Protein AF-A0AAU7Q5V3-F1 (afdb_monomer)

Solvent-accessible surface area (backbone atoms only — not comparable to full-atom values): 5412 Å² total; per-residue (Å²): 130,83,73,68,90,48,54,71,48,65,75,43,33,87,50,96,81,32,59,54,18,52,43,13,43,49,51,51,51,53,51,53,51,49,52,44,52,55,46,23,73,74,70,76,45,77,70,53,74,77,68,43,40,66,57,48,60,52,60,70,30,73,68,45,48,48,48,29,46,51,53,16,51,55,53,50,53,51,52,52,52,50,53,53,51,51,54,50,52,54,49,54,63,73,78,106

Mean predicted aligned error: 5.36 Å

Secondary structure (DSSP, 8-state):
----TTHHHHHH-SSTT-HHHHHHHHHHHHHHHHHHHHHHHHHSSPPPHHHHHHHHHHHTSHHHHHHHHHHHHHHHHHHHHHHHHHHHHHHHHHH-

pLDDT: mean 90.83, std 11.97, range [37.59, 97.25]

Radius of gyration: 18.42 Å; Cα contacts (8 Å, |Δi|>4): 54; chains: 1; bounding box: 56×27×49 Å

Foldseek 3Di:
DDDPPCPLLVLQPDDPPRQLSVQLVVVLVVVLVVVQVVVCVVPVDGDDPVRCVVVVVVCPDPVNSVVSSVVSVVVVVVVVVVVVVVVVVVVVVVVD

Structure (mmCIF, N/CA/C/O backbone):
data_AF-A0AAU7Q5V3-F1
#
_entry.id   AF-A0AAU7Q5V3-F1
#
loop_
_atom_site.group_PDB
_atom_site.id
_atom_site.type_symbol
_atom_site.label_atom_id
_atom_site.label_alt_id
_atom_site.label_comp_id
_atom_site.label_asym_id
_atom_site.label_entity_id
_atom_site.label_seq_id
_atom_site.pdbx_PDB_ins_code
_atom_site.Cartn_x
_atom_site.Cartn_y
_atom_site.Cartn_z
_atom_site.occupancy
_atom_site.B_iso_or_equiv
_atom_site.auth_seq_id
_atom_site.auth_comp_id
_atom_site.auth_asym_id
_atom_site.auth_atom_id
_atom_site.pdbx_PDB_model_num
ATOM 1 N N . MET A 1 1 ? -27.781 4.511 4.114 1.00 37.59 1 MET A N 1
ATOM 2 C CA . MET A 1 1 ? -26.607 5.325 3.735 1.00 37.59 1 MET A CA 1
ATOM 3 C C . MET A 1 1 ? -25.500 4.354 3.368 1.00 37.59 1 MET A C 1
ATOM 5 O O . MET A 1 1 ? -25.087 3.587 4.229 1.00 37.59 1 MET A O 1
ATOM 9 N N . ALA A 1 2 ? -25.141 4.262 2.087 1.00 37.59 2 ALA A N 1
ATOM 10 C CA . ALA A 1 2 ? -24.145 3.300 1.625 1.00 37.59 2 ALA A CA 1
ATOM 11 C C . ALA A 1 2 ? -22.781 3.680 2.216 1.00 37.59 2 ALA A C 1
ATOM 13 O O . ALA A 1 2 ? -22.304 4.790 1.991 1.00 37.59 2 ALA A O 1
ATOM 14 N N . LYS A 1 3 ? -22.178 2.787 3.011 1.00 52.56 3 LYS A N 1
ATOM 15 C CA . LYS A 1 3 ? -20.772 2.927 3.406 1.00 52.56 3 LYS A CA 1
ATOM 16 C C . LYS A 1 3 ? -19.957 3.075 2.117 1.00 52.56 3 LYS A C 1
ATOM 18 O O . LYS A 1 3 ? -20.159 2.261 1.214 1.00 52.56 3 LYS A O 1
ATOM 23 N N . PRO A 1 4 ? -19.059 4.062 1.998 1.00 53.56 4 PRO A N 1
ATOM 24 C CA . PRO A 1 4 ? -18.198 4.167 0.836 1.00 53.56 4 PRO A CA 1
ATOM 25 C C . PRO A 1 4 ? -17.145 3.064 0.968 1.00 53.56 4 PRO A C 1
ATOM 27 O O . PRO A 1 4 ? -16.038 3.292 1.450 1.00 53.56 4 PRO A O 1
ATOM 30 N N . TYR A 1 5 ? -17.508 1.832 0.595 1.00 57.09 5 TYR A N 1
ATOM 31 C CA . TYR A 1 5 ? -16.628 0.659 0.637 1.00 57.09 5 TYR A CA 1
ATOM 32 C C . TYR A 1 5 ? -15.318 0.891 -0.146 1.00 57.09 5 TYR A C 1
ATOM 34 O O . TYR A 1 5 ? -14.330 0.197 0.096 1.00 57.09 5 TYR A O 1
ATOM 42 N N . ASN A 1 6 ? -15.290 1.925 -0.997 1.00 77.12 6 ASN A N 1
ATOM 43 C CA . ASN A 1 6 ? -14.205 2.257 -1.907 1.00 77.12 6 ASN A CA 1
ATOM 44 C C . ASN A 1 6 ? -13.505 3.599 -1.624 1.00 77.12 6 ASN A C 1
ATOM 46 O O . ASN A 1 6 ? -12.636 3.961 -2.405 1.00 77.12 6 ASN A O 1
ATOM 50 N N . TYR A 1 7 ? -13.784 4.308 -0.516 1.00 87.62 7 TYR A N 1
ATOM 51 C CA . TYR A 1 7 ? -13.205 5.650 -0.287 1.00 87.62 7 TYR A CA 1
ATOM 52 C C . TYR A 1 7 ? -11.675 5.682 -0.445 1.00 87.62 7 TYR A C 1
ATOM 54 O O . TYR A 1 7 ? -11.146 6.453 -1.235 1.00 87.62 7 TYR A O 1
ATOM 62 N N . ILE A 1 8 ? -10.948 4.797 0.248 1.00 91.31 8 ILE A N 1
ATOM 63 C CA . ILE A 1 8 ? -9.479 4.744 0.144 1.00 91.31 8 ILE A CA 1
ATOM 64 C C . ILE A 1 8 ? -9.018 4.359 -1.266 1.00 91.31 8 ILE A C 1
ATOM 66 O O . ILE A 1 8 ? -7.988 4.843 -1.720 1.00 91.31 8 ILE A O 1
ATOM 70 N N . TYR A 1 9 ? -9.763 3.496 -1.961 1.00 93.06 9 TYR A N 1
ATOM 71 C CA . TYR A 1 9 ? -9.421 3.126 -3.331 1.00 93.06 9 TYR A CA 1
ATOM 72 C C . TYR A 1 9 ? -9.500 4.350 -4.248 1.00 93.06 9 TYR A C 1
ATOM 74 O O . TYR A 1 9 ? -8.529 4.660 -4.922 1.00 93.06 9 TYR A O 1
ATOM 82 N N . GLU A 1 10 ? -10.596 5.106 -4.180 1.00 92.38 10 GLU A N 1
ATOM 83 C CA . GLU A 1 10 ? -10.809 6.332 -4.963 1.00 92.38 10 GLU A CA 1
ATOM 84 C C . GLU A 1 10 ? -9.793 7.442 -4.633 1.00 92.38 10 GLU A C 1
ATOM 86 O O . GLU A 1 10 ? -9.482 8.270 -5.484 1.00 92.38 10 GLU A O 1
ATOM 91 N N . GLN A 1 11 ? -9.245 7.467 -3.412 1.00 93.12 11 GLN A N 1
ATOM 92 C CA . GLN A 1 11 ? -8.187 8.416 -3.035 1.00 93.12 11 GLN A CA 1
ATOM 93 C C . GLN A 1 11 ? -6.799 8.043 -3.582 1.00 93.12 11 GLN A C 1
ATOM 95 O O . GLN A 1 11 ? -5.934 8.917 -3.712 1.00 93.12 11 GLN A O 1
ATOM 100 N N . LEU A 1 12 ? -6.556 6.757 -3.844 1.00 94.88 12 LEU A N 1
ATOM 101 C CA . LEU A 1 12 ? -5.236 6.242 -4.215 1.00 94.88 12 LEU A CA 1
ATOM 102 C C . LEU A 1 12 ? -5.127 5.871 -5.695 1.00 94.88 12 LEU A C 1
ATOM 104 O O . LEU A 1 12 ? -4.042 6.014 -6.247 1.00 94.88 12 LEU A O 1
ATOM 108 N N . VAL A 1 13 ? -6.216 5.428 -6.324 1.00 96.00 13 VAL A N 1
ATOM 109 C CA . VAL A 1 13 ? -6.249 4.913 -7.698 1.00 96.00 13 VAL A CA 1
ATOM 110 C C . VAL A 1 13 ? -7.020 5.872 -8.595 1.00 96.00 13 VAL A C 1
ATOM 112 O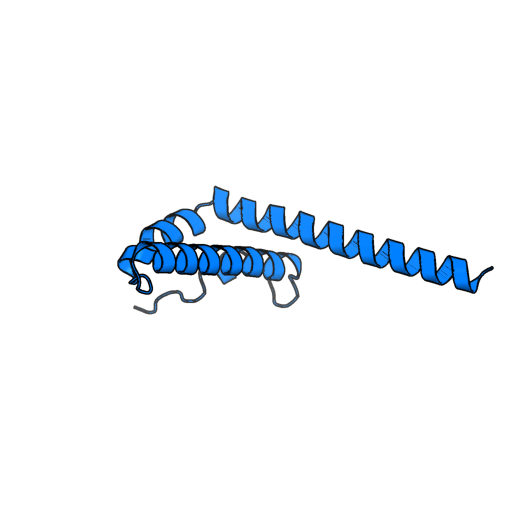 O . VAL A 1 13 ? -8.205 6.120 -8.370 1.00 96.00 13 VAL A O 1
ATOM 115 N N . LYS A 1 14 ? -6.352 6.412 -9.618 1.00 93.25 14 LYS A N 1
ATOM 116 C CA . LYS A 1 14 ? -6.950 7.403 -10.531 1.00 93.25 14 LYS A CA 1
ATOM 117 C C . LYS A 1 14 ? -7.638 6.783 -11.747 1.00 93.25 14 LYS A C 1
ATOM 119 O O . LYS A 1 14 ? -8.545 7.398 -12.302 1.00 93.25 14 LYS A O 1
ATOM 124 N N . SER A 1 15 ? -7.199 5.604 -12.174 1.00 93.31 15 SER A N 1
ATOM 125 C CA . SER A 1 15 ? -7.745 4.861 -13.314 1.00 93.31 15 SER A CA 1
ATOM 126 C C . SER A 1 15 ? -7.385 3.377 -13.212 1.00 93.31 15 SER A C 1
ATOM 128 O O . SER A 1 15 ? -6.562 2.989 -12.385 1.00 93.31 15 SER A O 1
ATOM 130 N N . GLU A 1 16 ? -7.982 2.540 -14.063 1.00 90.19 16 GLU A N 1
ATOM 131 C CA . GLU A 1 16 ? -7.700 1.096 -14.104 1.00 90.19 16 GLU A CA 1
ATOM 132 C C . GLU A 1 16 ? -6.240 0.779 -14.481 1.00 90.19 16 GLU A C 1
ATOM 134 O O . GLU A 1 16 ? -5.694 -0.217 -14.018 1.00 90.19 16 GLU A O 1
ATOM 139 N N . ASP A 1 17 ? -5.589 1.668 -15.236 1.00 92.69 17 ASP A N 1
ATOM 140 C CA . ASP A 1 17 ? -4.183 1.543 -15.648 1.00 92.6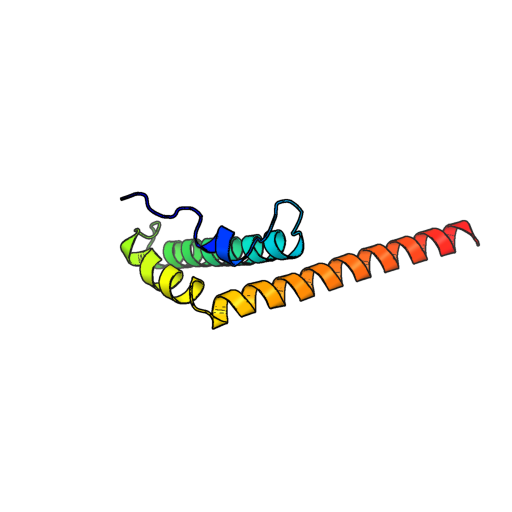9 17 ASP A CA 1
ATOM 141 C C . ASP A 1 17 ? -3.200 2.275 -14.711 1.00 92.69 17 ASP A C 1
ATOM 143 O O . ASP A 1 17 ? -1.996 2.333 -14.977 1.00 92.69 17 ASP A O 1
ATOM 147 N N . ASP A 1 18 ? -3.679 2.860 -13.607 1.00 94.00 18 ASP A N 1
ATOM 148 C CA . ASP A 1 18 ? -2.837 3.536 -12.616 1.00 94.00 18 ASP A CA 1
ATOM 149 C C . ASP A 1 18 ? -2.108 2.509 -11.735 1.00 94.00 18 ASP A C 1
ATOM 151 O O . ASP A 1 18 ? -2.470 2.263 -10.582 1.00 94.00 18 ASP A O 1
ATOM 155 N N . VAL A 1 19 ? -1.066 1.886 -12.292 1.00 92.31 19 VAL A N 1
ATOM 156 C CA . VAL A 1 19 ? -0.262 0.853 -11.615 1.00 92.31 19 VAL A CA 1
ATOM 157 C C . VAL A 1 19 ? 0.288 1.358 -10.280 1.00 92.31 19 VAL A C 1
ATOM 159 O O . VAL A 1 19 ? 0.225 0.645 -9.277 1.00 92.31 19 VAL A O 1
ATOM 162 N N . ALA A 1 20 ? 0.766 2.604 -10.232 1.00 93.12 20 ALA A N 1
ATOM 163 C CA . ALA A 1 20 ? 1.248 3.209 -8.994 1.00 93.12 20 ALA A CA 1
ATOM 164 C C . ALA A 1 20 ? 0.106 3.367 -7.972 1.00 93.12 20 ALA A C 1
ATOM 166 O O . ALA A 1 20 ? 0.276 3.047 -6.792 1.00 93.12 20 ALA A O 1
ATOM 167 N N . GLY A 1 21 ? -1.086 3.782 -8.395 1.00 95.56 21 GLY A N 1
ATOM 168 C CA . GLY A 1 21 ? -2.268 3.802 -7.536 1.00 95.56 21 GLY A CA 1
ATOM 169 C C . GLY A 1 21 ? -2.640 2.415 -7.004 1.00 95.56 21 GLY A C 1
ATOM 170 O O . GLY A 1 21 ? -2.875 2.243 -5.805 1.00 95.56 21 GLY A O 1
ATOM 171 N N . ILE A 1 22 ? -2.634 1.393 -7.862 1.00 95.88 22 ILE A N 1
ATOM 172 C CA . ILE A 1 22 ? -2.959 0.002 -7.500 1.00 95.88 22 ILE A CA 1
ATOM 173 C C . ILE A 1 22 ? -1.962 -0.554 -6.474 1.00 95.88 22 ILE A C 1
ATOM 175 O O . ILE A 1 22 ? -2.357 -1.193 -5.487 1.00 95.88 22 ILE A O 1
ATOM 179 N N . ILE A 1 23 ? -0.669 -0.285 -6.662 1.00 96.25 23 ILE A N 1
ATOM 180 C CA . ILE A 1 23 ? 0.372 -0.660 -5.700 1.00 96.25 23 ILE A CA 1
ATOM 181 C C . ILE A 1 23 ? 0.158 0.093 -4.382 1.00 96.25 23 ILE A C 1
ATOM 183 O O . ILE A 1 23 ? 0.163 -0.535 -3.323 1.00 96.25 23 ILE A O 1
ATOM 187 N N . SER A 1 24 ? -0.127 1.396 -4.425 1.00 96.88 24 SER A N 1
ATOM 188 C CA . SER A 1 24 ? -0.425 2.218 -3.241 1.00 96.88 24 SER A CA 1
ATOM 189 C C . SER A 1 24 ? -1.605 1.655 -2.435 1.00 96.88 24 SER A C 1
ATOM 191 O O . SER A 1 24 ? -1.510 1.439 -1.221 1.00 96.88 24 SER A O 1
ATOM 193 N N . TYR A 1 25 ? -2.692 1.281 -3.113 1.00 96.25 25 TYR A N 1
ATOM 194 C CA . TYR A 1 25 ? -3.833 0.616 -2.484 1.00 96.25 25 TYR A CA 1
ATOM 195 C C . TYR A 1 25 ? -3.464 -0.738 -1.861 1.00 96.25 25 TYR A C 1
ATOM 197 O O . TYR A 1 25 ? -3.933 -1.087 -0.770 1.00 96.25 25 TYR A O 1
ATOM 205 N N . SER A 1 26 ? -2.589 -1.498 -2.519 1.00 95.94 26 SER A N 1
ATOM 206 C CA . SER A 1 26 ? -2.080 -2.769 -1.995 1.00 95.94 26 SER A CA 1
ATOM 207 C C . SER A 1 26 ? -1.241 -2.569 -0.727 1.00 95.94 26 SER A C 1
ATOM 209 O O . SER A 1 26 ? -1.367 -3.351 0.222 1.00 95.94 26 SER A O 1
ATOM 211 N N . VAL A 1 27 ? -0.448 -1.491 -0.650 1.00 96.50 27 VAL A N 1
ATOM 212 C CA . VAL A 1 27 ? 0.286 -1.099 0.568 1.00 96.50 27 VAL A CA 1
ATOM 213 C C . VAL A 1 27 ? -0.687 -0.805 1.715 1.00 96.50 27 VAL A C 1
ATOM 215 O O . VAL A 1 27 ? -0.522 -1.357 2.808 1.00 96.50 27 VAL A O 1
ATOM 218 N N . TYR A 1 28 ? -1.744 -0.026 1.464 1.00 96.56 28 TYR A N 1
ATOM 219 C CA . TYR A 1 28 ? -2.810 0.217 2.443 1.00 96.56 28 TYR A CA 1
ATOM 220 C C . TYR A 1 28 ? -3.439 -1.092 2.951 1.00 96.56 28 TYR A C 1
ATOM 222 O O . TYR A 1 28 ? -3.542 -1.318 4.162 1.00 96.56 28 TYR A O 1
ATOM 230 N N . LYS A 1 29 ? -3.833 -1.996 2.041 1.00 95.56 29 LYS A N 1
ATOM 231 C CA . LYS A 1 29 ? -4.453 -3.282 2.409 1.00 95.56 29 LYS A CA 1
ATOM 232 C C . LYS A 1 29 ? -3.524 -4.151 3.244 1.00 95.56 29 LYS A C 1
ATOM 234 O O . LYS A 1 29 ? -3.978 -4.753 4.219 1.00 95.56 29 LYS A O 1
ATOM 239 N N . ARG A 1 30 ? -2.231 -4.174 2.913 1.00 96.12 30 ARG A N 1
ATOM 240 C CA . ARG A 1 30 ? -1.208 -4.875 3.698 1.00 96.12 30 ARG A CA 1
ATOM 241 C C . ARG A 1 30 ? -1.126 -4.325 5.122 1.00 96.12 30 ARG A C 1
ATOM 243 O O . ARG A 1 30 ? -1.084 -5.109 6.069 1.00 96.12 30 ARG A O 1
ATOM 250 N N . GLN A 1 31 ? -1.165 -3.003 5.294 1.00 96.06 31 GLN A N 1
ATOM 251 C CA . GLN A 1 31 ? -1.164 -2.386 6.624 1.00 96.06 31 GLN A CA 1
ATOM 252 C C . GLN A 1 31 ? -2.442 -2.708 7.410 1.00 96.06 31 GLN A C 1
ATOM 254 O O . GLN A 1 31 ? -2.357 -3.066 8.584 1.00 96.06 31 GLN A O 1
ATOM 259 N N . LYS A 1 32 ? -3.616 -2.661 6.763 1.00 95.50 32 LYS A N 1
ATOM 260 C CA . LYS A 1 32 ? -4.892 -3.051 7.387 1.00 95.50 32 LYS A CA 1
ATOM 261 C C . LYS A 1 32 ? -4.869 -4.503 7.865 1.00 95.50 32 LYS A C 1
ATOM 263 O O . LYS A 1 32 ? -5.307 -4.796 8.973 1.00 95.50 32 LYS A O 1
ATOM 268 N N . MET A 1 33 ? -4.342 -5.409 7.043 1.00 96.31 33 MET A N 1
ATOM 269 C CA . MET A 1 33 ? -4.199 -6.818 7.408 1.00 96.31 33 MET A CA 1
ATOM 270 C C . MET A 1 33 ? -3.281 -6.988 8.621 1.00 96.31 33 MET A C 1
ATOM 272 O O . MET A 1 33 ? -3.632 -7.717 9.545 1.00 96.31 33 MET A O 1
ATOM 276 N N . LYS A 1 34 ? -2.146 -6.276 8.654 1.00 96.88 34 LYS A N 1
ATOM 277 C CA . LYS A 1 34 ? -1.228 -6.289 9.800 1.00 96.88 34 LYS A CA 1
ATOM 278 C C . LYS A 1 34 ? -1.913 -5.793 11.078 1.00 96.88 34 LY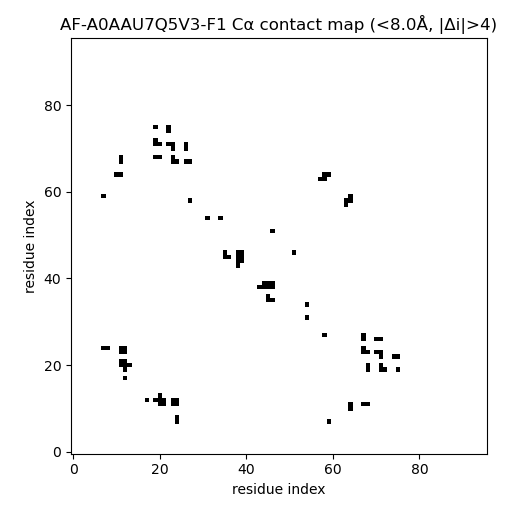S A C 1
ATOM 280 O O . LYS A 1 34 ? -1.821 -6.461 12.099 1.00 96.88 34 LYS A O 1
ATOM 285 N N . PHE A 1 35 ? -2.660 -4.690 11.002 1.00 96.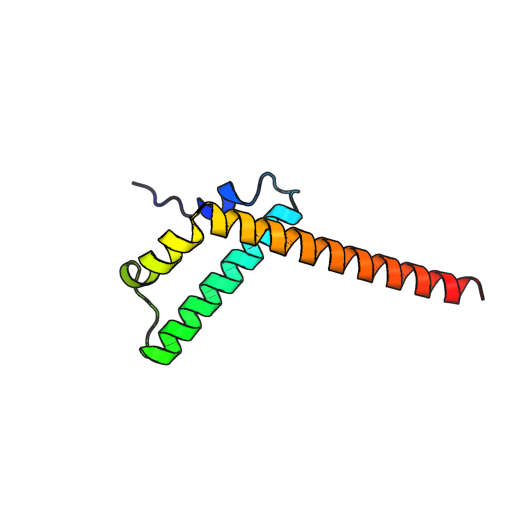44 35 PHE A N 1
ATOM 286 C CA . PHE A 1 35 ? -3.436 -4.171 12.132 1.00 96.44 35 PHE A CA 1
ATOM 287 C C . PHE A 1 35 ? -4.405 -5.225 12.692 1.00 96.44 35 PHE A C 1
ATOM 289 O O . PHE A 1 35 ? -4.415 -5.473 13.893 1.00 96.44 35 PHE A O 1
ATOM 296 N N . ILE A 1 36 ? -5.168 -5.896 11.822 1.00 96.31 36 ILE A N 1
ATOM 297 C CA . ILE A 1 36 ? -6.110 -6.955 12.224 1.00 96.31 36 ILE A CA 1
ATOM 298 C C . ILE A 1 36 ? -5.376 -8.135 12.872 1.00 96.31 36 ILE A C 1
ATOM 300 O O . ILE A 1 36 ? -5.815 -8.649 13.898 1.00 96.31 36 ILE A O 1
ATOM 304 N N . GLN A 1 37 ? -4.249 -8.561 12.298 1.00 97.25 37 GLN A N 1
ATOM 305 C CA . GLN A 1 37 ? -3.448 -9.659 12.843 1.00 97.25 37 GLN A CA 1
ATOM 306 C C . GLN A 1 37 ? -2.879 -9.326 14.225 1.00 97.25 37 GLN A C 1
ATOM 308 O O . GLN A 1 37 ? -2.922 -10.168 15.121 1.00 97.25 37 GLN A O 1
ATOM 313 N N . ASP A 1 38 ? -2.356 -8.116 14.407 1.00 97.00 38 ASP A N 1
ATOM 314 C CA . ASP A 1 38 ? -1.772 -7.679 15.676 1.00 97.00 38 ASP A CA 1
ATOM 315 C C . ASP A 1 38 ? -2.859 -7.484 16.749 1.00 97.00 38 ASP A C 1
ATOM 317 O O . ASP A 1 38 ? -2.675 -7.892 17.900 1.00 97.00 38 ASP A O 1
ATOM 321 N N . PHE A 1 39 ? -4.038 -6.988 16.360 1.00 97.00 39 PHE A N 1
ATOM 322 C CA . PHE A 1 39 ? -5.217 -6.943 17.225 1.00 97.00 39 PHE A CA 1
ATOM 323 C C . PHE A 1 39 ? -5.625 -8.348 17.687 1.00 97.00 39 PHE A C 1
ATOM 325 O O . PHE A 1 39 ? -5.730 -8.609 18.886 1.00 97.00 39 PHE A O 1
ATOM 332 N N . LYS A 1 40 ? -5.751 -9.294 16.747 1.00 96.56 40 LYS A N 1
ATOM 333 C CA . LYS A 1 40 ? -6.130 -10.682 17.038 1.00 96.56 40 LYS A CA 1
ATOM 334 C C . LYS A 1 40 ? -5.149 -11.386 17.963 1.00 96.56 40 LYS A C 1
ATOM 336 O O . LYS A 1 40 ? -5.571 -12.107 18.861 1.00 96.56 40 LYS A O 1
ATOM 341 N N . LYS A 1 41 ? -3.846 -11.158 17.787 1.00 97.00 41 LYS A N 1
ATOM 342 C CA . LYS A 1 41 ? -2.819 -11.684 18.702 1.00 97.00 41 LYS A CA 1
ATOM 343 C C . LYS A 1 41 ? -2.979 -11.150 20.123 1.00 97.00 41 LYS A C 1
ATOM 345 O O . LYS A 1 41 ? -2.698 -11.874 21.070 1.00 97.00 41 LYS A O 1
ATOM 350 N N . THR A 1 42 ? -3.415 -9.901 20.264 1.00 96.12 42 THR A N 1
ATOM 351 C CA . THR A 1 42 ? -3.507 -9.227 21.563 1.00 96.12 42 THR A CA 1
ATOM 352 C C . THR A 1 42 ? -4.827 -9.529 22.275 1.00 96.12 42 THR A C 1
ATOM 354 O O . THR A 1 42 ? -4.856 -9.561 23.500 1.00 96.12 42 THR A O 1
ATOM 357 N N . HIS A 1 43 ? -5.932 -9.698 21.542 1.00 95.25 43 HIS A N 1
ATOM 358 C CA . HIS A 1 43 ? -7.285 -9.794 22.119 1.00 95.25 43 HIS A CA 1
ATOM 359 C C . HIS A 1 43 ? -7.947 -11.165 21.899 1.00 95.25 43 HIS A C 1
ATOM 361 O O . HIS A 1 43 ? -8.984 -11.451 22.488 1.00 95.25 43 HIS A O 1
ATOM 367 N N . GLY A 1 44 ? -7.355 -12.037 21.075 1.00 96.38 44 GLY A N 1
ATOM 368 C CA . GLY A 1 44 ? -7.863 -13.384 20.791 1.00 96.38 44 GLY A CA 1
ATOM 369 C C . GLY A 1 44 ? -9.033 -13.437 19.801 1.00 96.38 44 GLY A C 1
ATOM 370 O O . GLY A 1 44 ? -9.489 -14.526 19.457 1.00 96.38 44 GLY A O 1
ATOM 371 N N . CYS A 1 45 ? -9.505 -12.292 19.307 1.00 94.00 45 CYS A N 1
ATOM 372 C CA . CYS A 1 45 ? -10.613 -12.173 18.361 1.00 94.00 45 CYS A CA 1
ATOM 373 C C . CYS A 1 45 ? -10.321 -11.129 17.273 1.00 94.00 45 CYS A C 1
ATOM 375 O O . CYS A 1 45 ? -9.376 -10.349 17.376 1.00 94.00 45 CYS A O 1
ATOM 377 N N . ASP A 1 46 ? -11.112 -11.136 16.201 1.00 94.75 46 ASP A N 1
ATOM 378 C CA . ASP A 1 46 ? -11.019 -10.115 15.155 1.00 94.75 46 ASP A CA 1
ATOM 379 C C . ASP A 1 46 ? -11.650 -8.791 15.641 1.00 94.75 46 ASP A C 1
ATOM 381 O O . ASP A 1 46 ? -12.643 -8.834 16.373 1.00 94.75 46 ASP A O 1
ATOM 385 N N . PRO A 1 47 ? -11.110 -7.620 15.248 1.00 95.19 47 PRO A N 1
ATOM 386 C CA . PRO A 1 47 ? -11.638 -6.334 15.687 1.00 95.19 47 PRO A CA 1
ATOM 387 C C . PRO A 1 47 ? -13.033 -6.080 15.113 1.00 95.19 47 PRO A C 1
ATOM 389 O O . PRO A 1 47 ?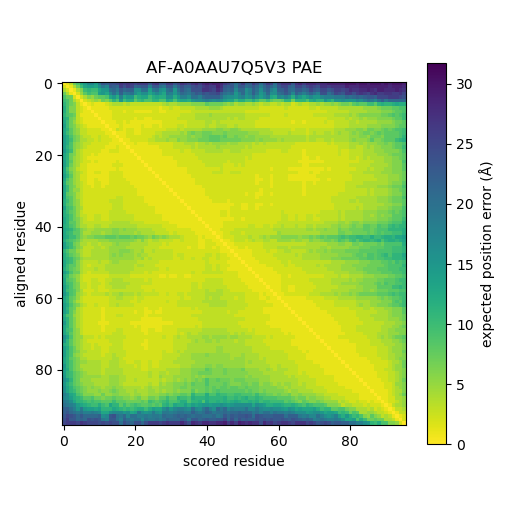 -13.296 -6.301 13.926 1.00 95.19 47 PRO A O 1
ATOM 392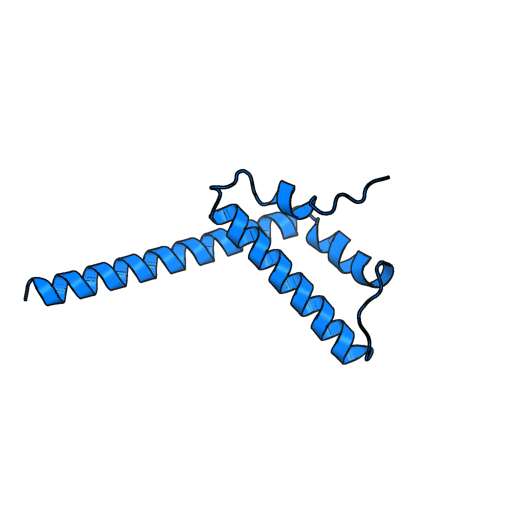 N N . SER A 1 48 ? -13.913 -5.538 15.946 1.00 94.88 48 SER A N 1
ATOM 393 C CA . SER A 1 48 ? -15.190 -4.965 15.534 1.00 94.88 48 SER A CA 1
ATOM 394 C C . SER A 1 48 ? -14.997 -3.706 14.678 1.00 94.88 48 SER A C 1
ATOM 396 O O . SER A 1 48 ? -13.912 -3.127 14.587 1.00 94.88 48 SER A O 1
ATOM 398 N N . GLU A 1 49 ? -16.075 -3.220 14.058 1.00 89.38 49 GLU A N 1
ATOM 399 C CA . GLU A 1 49 ? -16.014 -1.980 13.271 1.00 89.38 49 GLU A CA 1
ATOM 400 C C . GLU A 1 49 ? -15.596 -0.761 14.106 1.00 89.38 49 GLU A C 1
ATOM 402 O O . GLU A 1 49 ? -14.890 0.113 13.602 1.00 89.38 49 GLU A O 1
ATOM 407 N N . ALA A 1 50 ? -15.994 -0.712 15.382 1.00 92.62 50 ALA A N 1
ATOM 408 C CA . ALA A 1 50 ? -15.608 0.359 16.295 1.00 92.62 50 ALA A CA 1
ATOM 409 C C . ALA A 1 50 ? -14.102 0.321 16.602 1.00 92.62 50 ALA A C 1
ATOM 411 O O . ALA A 1 50 ? -13.454 1.365 16.636 1.00 92.62 50 ALA A O 1
ATOM 412 N N . GLU A 1 51 ? -13.531 -0.875 16.744 1.00 93.94 51 GLU A N 1
ATOM 413 C CA . GLU A 1 51 ? -12.101 -1.089 17.008 1.00 93.94 51 GLU A CA 1
ATOM 414 C C . GLU A 1 51 ? -11.234 -0.889 15.757 1.00 93.94 51 GLU A C 1
ATOM 416 O O . GLU A 1 51 ? -10.053 -0.563 15.860 1.00 93.94 51 GLU A O 1
ATOM 421 N N . LEU A 1 52 ? -11.822 -1.012 14.564 1.00 92.50 52 LEU A N 1
ATOM 422 C CA . LEU A 1 52 ? -11.185 -0.636 13.299 1.00 92.50 52 LEU A CA 1
ATOM 423 C C . LEU A 1 52 ? -11.196 0.875 13.044 1.00 92.50 52 LEU A C 1
ATOM 425 O O . LEU A 1 52 ? -10.403 1.352 12.228 1.00 92.50 52 LEU A O 1
ATOM 429 N N . LYS A 1 53 ? -12.071 1.638 13.710 1.00 91.50 53 LYS A N 1
ATOM 430 C CA . LYS A 1 53 ? -12.220 3.079 13.473 1.00 91.50 53 LYS A CA 1
ATOM 431 C C . LYS A 1 53 ? -10.910 3.865 13.651 1.00 91.50 53 LYS A C 1
ATOM 433 O O . LYS A 1 53 ? -10.607 4.645 12.753 1.00 91.50 53 LYS A O 1
ATOM 438 N N . PRO A 1 54 ? -10.089 3.645 14.697 1.00 92.75 54 PRO A N 1
ATOM 439 C CA . PRO A 1 54 ? -8.819 4.358 14.848 1.00 92.75 54 PRO A CA 1
ATOM 440 C C . PRO A 1 54 ? -7.861 4.123 13.675 1.00 92.75 54 PRO A C 1
ATOM 442 O O . PRO A 1 54 ? -7.232 5.060 13.190 1.00 92.75 54 PRO A O 1
ATOM 445 N N . PHE A 1 55 ? -7.786 2.883 13.173 1.00 93.81 55 PHE A N 1
ATOM 446 C CA . PHE A 1 55 ? -7.004 2.579 11.975 1.00 93.81 55 PHE A CA 1
ATOM 447 C C . PHE A 1 55 ? -7.553 3.330 10.761 1.00 93.81 55 PHE A C 1
ATOM 449 O O . PHE A 1 55 ? -6.780 3.919 10.009 1.00 93.81 55 PHE A O 1
ATOM 456 N N . LEU A 1 56 ? -8.877 3.324 10.574 1.00 91.94 56 LEU A N 1
ATOM 457 C CA . LEU A 1 56 ? -9.517 4.019 9.461 1.00 91.94 56 LEU A CA 1
ATOM 458 C C . LEU A 1 56 ? -9.225 5.520 9.504 1.00 91.94 56 LEU A C 1
ATOM 460 O O . LEU A 1 56 ? -8.709 6.034 8.516 1.00 91.94 56 LEU A O 1
ATOM 464 N N . ASP A 1 57 ? -9.443 6.175 10.645 1.00 91.56 57 ASP A N 1
ATOM 465 C CA . ASP A 1 57 ? -9.201 7.610 10.833 1.00 91.56 57 ASP A CA 1
ATOM 466 C C . ASP A 1 57 ? -7.755 7.982 10.442 1.00 91.56 57 ASP A C 1
ATOM 468 O O . ASP A 1 57 ? -7.539 8.889 9.634 1.00 91.56 57 ASP A O 1
ATOM 472 N N . ILE A 1 58 ? -6.762 7.217 10.916 1.00 93.62 58 ILE A N 1
ATOM 473 C CA . ILE A 1 58 ? -5.343 7.429 10.580 1.00 93.62 58 ILE A CA 1
ATOM 474 C C . ILE A 1 58 ? -5.075 7.147 9.096 1.00 93.62 58 ILE A C 1
ATOM 476 O O . ILE A 1 58 ? -4.443 7.955 8.417 1.00 93.62 58 ILE A O 1
ATOM 480 N N . SER A 1 59 ? -5.575 6.025 8.572 1.00 93.06 59 SER A N 1
ATOM 481 C CA . SER A 1 59 ? -5.357 5.594 7.181 1.00 93.06 59 SER A CA 1
ATOM 482 C C . SER A 1 59 ? -5.985 6.516 6.136 1.00 93.06 59 SER A C 1
ATOM 484 O O . SER A 1 59 ? -5.540 6.538 4.992 1.00 93.06 59 SER A O 1
ATOM 486 N N . THR A 1 60 ? -6.994 7.293 6.534 1.00 91.81 60 THR A N 1
ATOM 487 C CA . THR A 1 60 ? -7.644 8.312 5.700 1.00 91.81 60 THR A CA 1
ATOM 488 C C . THR A 1 60 ? -7.010 9.698 5.820 1.00 91.81 60 THR A C 1
ATOM 490 O O . THR A 1 60 ? -7.436 10.615 5.118 1.00 91.81 60 THR A O 1
ATOM 493 N N . SER A 1 61 ? -6.016 9.880 6.697 1.00 94.50 61 SER A N 1
ATOM 494 C CA . SER A 1 61 ? -5.357 11.177 6.869 1.00 94.50 61 SER A CA 1
ATOM 495 C C . SER A 1 61 ? -4.529 11.560 5.631 1.00 94.50 61 SER A C 1
ATOM 497 O O . SER A 1 61 ? -3.950 10.679 4.987 1.00 94.50 61 SER A O 1
ATOM 499 N N . PRO A 1 62 ? -4.409 12.861 5.301 1.00 94.62 62 PRO A N 1
ATOM 500 C CA . PRO A 1 62 ? -3.626 13.312 4.147 1.00 94.62 62 PRO A CA 1
ATOM 501 C C . PRO A 1 62 ? -2.179 12.809 4.161 1.00 94.62 62 PRO A C 1
ATOM 503 O O . PRO A 1 62 ? -1.657 12.385 3.134 1.00 94.62 62 PRO A O 1
ATOM 506 N N . GLN A 1 63 ? -1.547 12.803 5.336 1.00 96.19 63 GLN A N 1
ATOM 507 C CA . GLN A 1 63 ? -0.172 12.345 5.522 1.00 96.19 63 GLN A CA 1
ATOM 508 C C . GLN A 1 63 ? -0.035 10.852 5.220 1.00 96.19 63 GLN A C 1
ATOM 510 O O . GLN A 1 63 ? 0.919 10.435 4.569 1.00 96.19 63 GLN A O 1
ATOM 515 N N . GLN A 1 64 ? -1.001 10.046 5.662 1.00 96.19 64 GLN A N 1
ATOM 516 C CA . GLN A 1 64 ? -0.964 8.605 5.446 1.00 96.19 64 GLN A CA 1
ATOM 517 C C . GLN A 1 64 ? -1.272 8.235 3.988 1.00 96.19 64 GLN A C 1
ATOM 519 O O . GLN A 1 64 ? -0.655 7.317 3.449 1.00 96.19 64 GLN A O 1
ATOM 524 N N . LEU A 1 65 ? -2.166 8.975 3.324 1.00 95.94 65 LEU A N 1
ATOM 525 C CA . LEU A 1 65 ? -2.407 8.829 1.885 1.00 95.94 65 LEU A CA 1
ATOM 526 C C . LEU A 1 65 ? -1.151 9.152 1.067 1.00 95.94 65 LEU A C 1
ATOM 528 O O . LEU A 1 65 ? -0.839 8.433 0.118 1.00 95.94 65 LEU A O 1
ATOM 532 N N . GLU A 1 66 ? -0.418 10.200 1.445 1.00 96.50 66 GLU A N 1
ATOM 533 C CA . GLU A 1 66 ? 0.844 10.556 0.795 1.00 96.50 66 GLU A CA 1
ATOM 534 C C . GLU A 1 66 ? 1.927 9.500 1.032 1.00 96.50 66 GLU A C 1
ATOM 536 O O . GLU A 1 66 ? 2.631 9.111 0.101 1.00 96.50 66 GLU A O 1
ATOM 541 N N . PHE A 1 67 ? 1.997 8.949 2.246 1.00 96.75 67 PHE A N 1
ATOM 542 C CA . PHE A 1 67 ? 2.882 7.828 2.549 1.00 96.75 67 PHE A CA 1
ATOM 543 C C . PHE A 1 67 ? 2.630 6.628 1.625 1.00 96.75 67 PHE A C 1
ATOM 545 O O . PHE A 1 67 ? 3.577 6.090 1.056 1.00 96.75 67 PHE A O 1
ATOM 552 N N . TYR A 1 68 ? 1.371 6.225 1.412 1.00 97.06 68 TYR A N 1
ATOM 553 C CA . TYR A 1 68 ? 1.074 5.099 0.517 1.00 97.06 68 TYR A CA 1
ATOM 554 C C . TYR A 1 68 ? 1.511 5.363 -0.929 1.00 97.06 68 TYR A C 1
ATOM 556 O O . TYR A 1 68 ? 2.022 4.460 -1.594 1.00 97.06 68 TYR A O 1
ATOM 564 N N . LYS A 1 69 ? 1.345 6.602 -1.410 1.00 95.31 69 LYS A N 1
ATOM 565 C CA . LYS A 1 69 ? 1.811 7.013 -2.742 1.00 95.31 69 LYS A CA 1
ATOM 566 C C . LYS A 1 69 ? 3.333 6.965 -2.840 1.00 95.31 69 LYS A C 1
ATOM 568 O O . LYS A 1 69 ? 3.847 6.396 -3.795 1.00 95.31 69 LYS A O 1
ATOM 573 N N . SER A 1 70 ? 4.042 7.488 -1.842 1.00 96.19 70 SER A N 1
ATOM 574 C CA . SER A 1 70 ? 5.507 7.463 -1.803 1.00 96.19 70 SER A CA 1
ATOM 575 C C . SER A 1 70 ? 6.059 6.033 -1.775 1.00 96.19 70 SER A C 1
ATOM 577 O O . SER A 1 70 ? 6.922 5.696 -2.582 1.00 96.19 70 SER A O 1
ATOM 579 N N . GLU A 1 71 ? 5.502 5.160 -0.931 1.00 96.25 71 GLU A N 1
ATOM 580 C CA . GLU A 1 71 ? 5.878 3.739 -0.882 1.00 96.25 71 GLU A CA 1
ATOM 581 C C . GLU A 1 71 ? 5.633 3.033 -2.219 1.00 96.25 71 GLU A C 1
ATOM 583 O O . GLU A 1 71 ? 6.431 2.200 -2.649 1.00 96.25 71 GLU A O 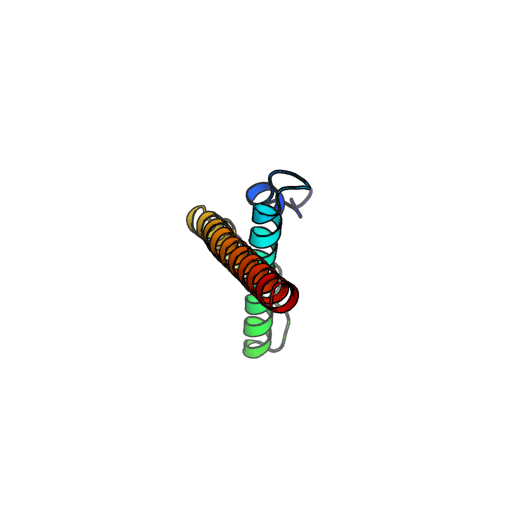1
ATOM 588 N N . SER A 1 72 ? 4.535 3.370 -2.893 1.00 94.88 72 SER A N 1
ATOM 589 C CA . SER A 1 72 ? 4.244 2.835 -4.218 1.00 94.88 72 SER A CA 1
ATOM 590 C C . SER A 1 72 ? 5.280 3.246 -5.262 1.00 94.88 72 SER A C 1
ATOM 592 O O . SER A 1 72 ? 5.745 2.395 -6.025 1.00 94.88 72 SER A O 1
ATOM 594 N N . THR A 1 73 ? 5.690 4.516 -5.264 1.00 93.69 73 THR A N 1
ATOM 595 C CA . THR A 1 73 ? 6.761 5.009 -6.137 1.00 93.69 73 THR A CA 1
ATOM 596 C C . THR A 1 73 ? 8.042 4.210 -5.918 1.00 93.69 73 THR A C 1
ATOM 598 O O . THR A 1 73 ? 8.575 3.646 -6.870 1.00 93.69 73 THR A O 1
ATOM 601 N N . VAL A 1 74 ? 8.465 4.044 -4.661 1.00 95.62 74 VAL A N 1
ATOM 602 C CA . VAL A 1 74 ? 9.673 3.276 -4.312 1.00 95.62 74 VAL A CA 1
ATOM 603 C C . VAL A 1 74 ? 9.576 1.818 -4.775 1.00 95.62 74 VAL A C 1
ATOM 605 O O . VAL A 1 74 ? 10.530 1.272 -5.333 1.00 95.62 74 VAL A O 1
ATOM 608 N N . LEU A 1 75 ? 8.429 1.163 -4.570 1.00 94.94 75 LEU A N 1
ATOM 609 C CA . LEU A 1 75 ? 8.218 -0.219 -5.013 1.00 94.94 75 LEU A CA 1
ATOM 610 C C . LEU A 1 75 ? 8.266 -0.348 -6.540 1.00 94.94 75 LEU A C 1
ATOM 612 O O . LEU A 1 75 ? 8.853 -1.303 -7.053 1.00 94.94 75 LEU A O 1
ATOM 616 N N . THR A 1 76 ? 7.678 0.611 -7.249 1.00 93.50 7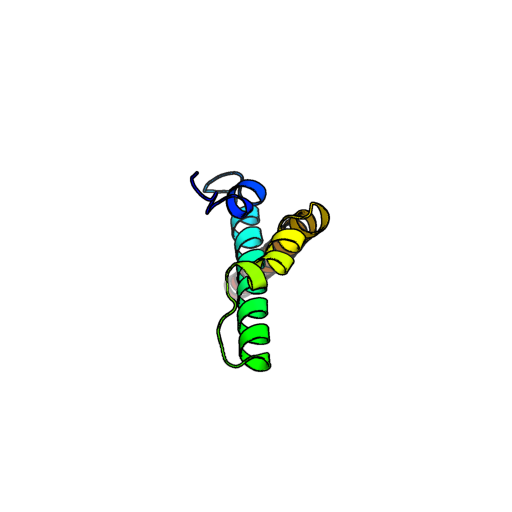6 THR A N 1
ATOM 617 C CA . THR A 1 76 ? 7.637 0.635 -8.716 1.00 93.50 76 THR A CA 1
ATOM 618 C C . THR A 1 76 ? 9.028 0.870 -9.299 1.00 93.50 76 THR A C 1
ATOM 620 O O . THR A 1 76 ? 9.454 0.134 -10.187 1.00 93.50 76 THR A O 1
ATOM 623 N N . GLU A 1 77 ? 9.774 1.836 -8.760 1.00 93.62 77 GLU A N 1
ATOM 624 C CA . GLU A 1 77 ? 11.156 2.125 -9.158 1.00 93.62 77 GLU A CA 1
ATOM 625 C C . GLU A 1 77 ? 12.075 0.925 -8.926 1.00 93.62 77 GLU A C 1
ATOM 627 O O . GLU A 1 77 ? 12.884 0.577 -9.791 1.00 93.62 77 GLU A O 1
ATOM 632 N N . LYS A 1 78 ? 11.924 0.249 -7.781 1.00 95.38 78 LYS A N 1
ATOM 633 C CA . LYS A 1 78 ? 12.694 -0.957 -7.472 1.00 95.38 78 LYS A CA 1
ATOM 634 C C . LYS A 1 78 ? 12.382 -2.092 -8.444 1.00 95.38 78 LYS A C 1
ATOM 636 O O . LYS A 1 78 ? 13.304 -2.742 -8.928 1.00 95.38 78 LYS A O 1
ATOM 641 N N . PHE A 1 79 ? 11.101 -2.321 -8.734 1.00 94.31 79 PHE A N 1
ATOM 642 C CA . PHE A 1 79 ? 10.685 -3.325 -9.710 1.00 94.31 79 PHE A CA 1
ATOM 643 C C . PHE A 1 79 ? 11.265 -3.030 -11.098 1.00 94.31 79 PHE A C 1
ATOM 645 O O . PHE A 1 79 ? 11.882 -3.910 -11.692 1.00 94.31 79 PHE A O 1
ATOM 652 N N . LEU A 1 80 ? 11.143 -1.788 -11.579 1.00 94.62 80 LEU A N 1
ATOM 653 C CA . LEU A 1 80 ? 11.688 -1.382 -12.874 1.00 94.62 80 LEU A CA 1
ATOM 654 C C . LEU A 1 80 ? 13.209 -1.565 -12.930 1.00 94.62 80 LEU A C 1
ATOM 656 O O . LEU A 1 80 ? 13.729 -2.101 -13.903 1.00 94.62 80 LEU A O 1
ATOM 660 N N . SER A 1 81 ? 13.913 -1.169 -11.870 1.00 96.00 81 SER A N 1
ATOM 661 C CA . SER A 1 81 ? 15.368 -1.327 -11.777 1.00 96.00 81 SER A CA 1
ATOM 662 C C . SER A 1 81 ? 15.791 -2.795 -11.841 1.00 96.00 81 SER A C 1
ATOM 664 O O . SER A 1 81 ? 16.771 -3.112 -12.507 1.00 96.00 81 SER A O 1
ATOM 666 N N . HIS A 1 82 ? 15.050 -3.695 -11.184 1.00 96.12 82 HIS A N 1
ATOM 667 C CA . HIS A 1 82 ? 15.309 -5.134 -11.261 1.00 96.12 82 HIS A CA 1
ATOM 668 C C . HIS A 1 82 ? 15.084 -5.673 -12.679 1.00 96.12 82 HIS A C 1
ATOM 670 O O . HIS A 1 82 ? 15.968 -6.325 -13.217 1.00 96.12 82 HIS A O 1
ATOM 676 N N . VAL A 1 83 ? 13.951 -5.343 -13.308 1.00 96.50 83 VAL A N 1
ATOM 677 C CA . VAL A 1 83 ? 13.637 -5.805 -14.673 1.00 96.50 83 VAL A CA 1
ATOM 678 C C . VAL A 1 83 ? 14.682 -5.327 -15.684 1.00 96.50 83 VAL A C 1
ATOM 680 O O . VAL A 1 83 ? 15.099 -6.093 -16.545 1.00 96.50 83 VAL A O 1
ATOM 683 N N . LEU A 1 84 ? 15.130 -4.073 -15.577 1.00 96.06 84 LEU A N 1
ATOM 684 C CA . LEU A 1 84 ? 16.170 -3.532 -16.455 1.00 96.06 84 LEU A CA 1
ATOM 685 C C . LEU A 1 84 ? 17.531 -4.197 -16.219 1.00 96.06 84 LEU A C 1
ATOM 687 O O . LEU A 1 84 ? 18.255 -4.443 -17.178 1.00 96.06 84 LEU A O 1
ATOM 691 N N . ALA A 1 85 ? 17.884 -4.487 -14.965 1.00 95.31 85 ALA A N 1
ATOM 692 C CA . ALA A 1 85 ? 19.115 -5.206 -14.655 1.00 95.31 85 ALA A CA 1
ATOM 693 C C . ALA A 1 85 ? 19.090 -6.635 -15.223 1.00 95.31 85 ALA A C 1
ATOM 695 O O . ALA A 1 85 ? 20.085 -7.078 -15.792 1.00 95.31 85 ALA A O 1
ATOM 696 N N . ASP A 1 86 ? 17.953 -7.324 -15.122 1.00 94.81 86 ASP A N 1
ATOM 697 C CA . ASP A 1 86 ? 17.777 -8.671 -15.666 1.00 94.81 86 ASP A CA 1
ATOM 698 C C . ASP A 1 86 ? 17.864 -8.677 -17.205 1.00 94.81 86 ASP A C 1
ATOM 700 O O . ASP A 1 86 ? 18.615 -9.475 -17.762 1.00 94.81 86 ASP A O 1
ATOM 704 N N . ASP A 1 87 ? 17.201 -7.739 -17.898 1.00 95.25 87 ASP A N 1
ATOM 705 C CA . ASP A 1 87 ? 17.288 -7.601 -19.367 1.00 95.25 87 ASP A CA 1
ATOM 706 C C . ASP A 1 87 ? 18.719 -7.285 -19.843 1.00 95.25 87 ASP A C 1
ATOM 708 O O . ASP A 1 87 ? 19.172 -7.830 -20.851 1.00 95.25 87 ASP A O 1
ATOM 712 N N . LEU A 1 88 ? 19.467 -6.449 -19.112 1.00 94.38 88 LEU A N 1
ATOM 713 C CA . LEU A 1 88 ? 20.876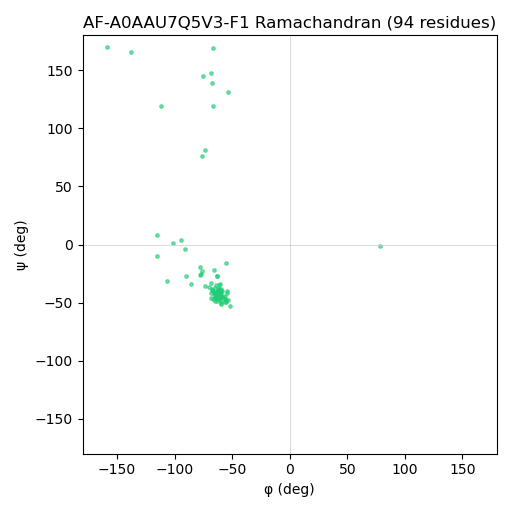 -6.186 -19.422 1.00 94.38 88 LEU A CA 1
ATOM 714 C C . LEU A 1 88 ? 21.732 -7.449 -19.282 1.00 94.38 88 LEU A C 1
ATOM 716 O O . LEU A 1 88 ? 22.503 -7.752 -20.193 1.00 94.38 88 LEU A O 1
ATOM 720 N N . ASN A 1 89 ? 21.555 -8.208 -18.197 1.00 92.94 89 ASN A N 1
ATOM 721 C CA . ASN A 1 89 ? 22.274 -9.465 -17.982 1.00 92.94 89 ASN A CA 1
ATOM 722 C C . ASN A 1 89 ? 21.975 -10.484 -19.094 1.00 92.94 89 ASN A C 1
ATOM 724 O O . ASN A 1 89 ? 22.892 -11.122 -19.610 1.00 92.94 89 ASN A O 1
ATOM 728 N N . GLU A 1 90 ? 20.709 -10.629 -19.500 1.00 91.81 90 GLU A N 1
ATOM 729 C CA . GLU A 1 90 ? 20.324 -11.536 -20.590 1.00 91.81 90 GLU A CA 1
ATOM 730 C C . GLU A 1 90 ? 20.972 -11.143 -21.923 1.00 91.81 90 GLU A C 1
ATOM 732 O O . GLU A 1 90 ? 21.469 -12.002 -22.658 1.00 91.81 90 GLU A O 1
ATOM 737 N N . ARG A 1 91 ? 21.017 -9.842 -22.234 1.00 89.94 91 ARG A N 1
ATOM 738 C CA . ARG A 1 91 ? 21.652 -9.344 -23.462 1.00 89.94 91 ARG A CA 1
ATOM 739 C C . ARG A 1 91 ? 23.162 -9.523 -23.444 1.00 89.94 91 ARG A C 1
ATOM 741 O O . ARG A 1 91 ? 23.716 -9.919 -24.465 1.00 89.94 91 ARG A O 1
ATOM 748 N N . GLU A 1 92 ? 23.828 -9.267 -22.321 1.00 86.62 92 GLU A N 1
ATOM 749 C CA . GLU A 1 92 ? 25.272 -9.509 -22.192 1.00 86.62 92 GLU A CA 1
ATOM 750 C C . GLU A 1 92 ? 25.623 -10.979 -22.447 1.00 86.62 92 GLU A C 1
ATOM 752 O O . GLU A 1 92 ? 26.585 -11.256 -23.157 1.00 86.62 92 GLU A O 1
ATOM 757 N N . VAL A 1 93 ? 24.808 -11.917 -21.954 1.00 81.69 93 VAL A N 1
ATOM 758 C CA . VAL A 1 93 ? 24.982 -13.358 -22.212 1.00 81.69 93 VAL A CA 1
ATOM 759 C C . VAL A 1 93 ? 24.715 -13.726 -23.675 1.00 81.69 93 VAL A C 1
ATOM 761 O O . VAL A 1 93 ? 25.342 -14.642 -24.190 1.00 81.69 93 VAL A O 1
ATOM 764 N N . PHE A 1 94 ? 23.790 -13.047 -24.357 1.00 74.81 94 PHE A N 1
ATOM 765 C CA . PHE A 1 94 ? 23.462 -13.344 -25.757 1.00 74.81 94 PHE A CA 1
ATOM 766 C C . PHE A 1 94 ? 24.493 -12.796 -26.761 1.00 74.81 94 PHE A C 1
ATOM 768 O O . PHE A 1 94 ? 24.617 -13.325 -27.866 1.00 74.81 94 PHE A O 1
ATOM 775 N N . PHE A 1 95 ? 25.208 -11.723 -26.407 1.00 66.44 95 PHE A N 1
ATOM 776 C CA . PHE A 1 95 ? 26.190 -11.062 -27.278 1.00 66.44 95 PHE A CA 1
ATOM 777 C C . PHE A 1 95 ? 27.661 -11.415 -26.971 1.00 66.44 95 PHE A C 1
ATOM 779 O O . PHE A 1 95 ? 28.547 -10.900 -27.660 1.00 66.44 95 PHE A O 1
ATOM 786 N N . LEU A 1 96 ? 27.921 -12.287 -25.989 1.00 53.41 96 LEU A N 1
ATOM 787 C CA . LEU A 1 96 ? 29.228 -12.893 -25.685 1.00 53.41 96 LEU A CA 1
ATOM 788 C C . LEU A 1 96 ? 29.267 -14.367 -26.108 1.00 53.41 96 LEU A C 1
ATOM 790 O O . LEU A 1 96 ? 30.339 -14.792 -26.597 1.00 53.41 96 LEU A O 1
#

Sequence (96 aa):
MAKPYNYIYEQLVKSEDDVAGIISYSVYKRQKMKFIQDFKKTHGCDPSEAELKPFLDISTSPQQLEFYKSESTVLTEKFLSHVLADDLNEREVFFL

Organism: NCBI:txid3157919